Protein AF-A0AAV2SJC3-F1 (afdb_monomer)

pLDDT: mean 85.62, std 16.23, range [44.97, 98.19]

Secondary structure (DSSP, 8-state):
---SSSHHHHHHHHHHHHHHHHHHHHHHHHHHT------S--TTTT-EEEEETTTSHHHHHHHHHHHHTT-EEEEEES-HHHHHHHHHHHHHHH--S-EEEEE--TT-HHHHHHHHHHHH--

Organism: Meganyctiphanes norvegica (NCBI:txid48144)

Mean predicted aligned error: 11.39 Å

Structure (mmCIF, N/CA/C/O backbone):
data_AF-A0AAV2SJC3-F1
#
_entry.id   AF-A0AAV2SJC3-F1
#
loop_
_atom_site.group_PDB
_atom_site.id
_atom_site.type_symbol
_atom_site.label_atom_id
_atom_site.label_alt_id
_atom_site.label_comp_id
_atom_site.label_asym_id
_atom_site.label_entity_id
_atom_site.label_seq_id
_atom_site.pdbx_PDB_ins_code
_atom_site.Cartn_x
_atom_site.Cartn_y
_atom_site.Cartn_z
_atom_site.occupancy
_atom_site.B_iso_or_equiv
_atom_site.auth_seq_id
_atom_site.auth_comp_id
_atom_site.auth_asym_id
_atom_site.auth_atom_id
_atom_site.pdbx_PDB_model_num
ATOM 1 N N . MET A 1 1 ? 44.128 -19.057 -63.998 1.00 44.97 1 MET A N 1
ATOM 2 C CA . MET A 1 1 ? 43.351 -17.872 -63.568 1.00 44.97 1 MET A CA 1
ATOM 3 C C . MET A 1 1 ? 42.002 -18.341 -63.027 1.00 44.97 1 MET A C 1
ATOM 5 O O . MET A 1 1 ? 41.051 -18.431 -63.785 1.00 44.97 1 MET A O 1
ATOM 9 N N . ALA A 1 2 ? 41.927 -18.738 -61.754 1.00 50.47 2 ALA A N 1
ATOM 10 C CA . ALA A 1 2 ? 40.679 -19.180 -61.119 1.00 50.47 2 ALA A CA 1
ATOM 11 C C . ALA A 1 2 ? 40.782 -19.006 -59.594 1.00 50.47 2 ALA A C 1
ATOM 13 O O . ALA A 1 2 ? 41.071 -19.954 -58.874 1.00 50.47 2 ALA A O 1
ATOM 14 N N . SER A 1 3 ? 40.626 -17.778 -59.094 1.00 54.66 3 SER A N 1
ATOM 15 C CA . SER A 1 3 ? 40.633 -17.512 -57.642 1.00 54.66 3 SER A CA 1
ATOM 16 C C . SER A 1 3 ? 39.729 -16.351 -57.195 1.00 54.66 3 SER A C 1
ATOM 18 O O . SER A 1 3 ? 39.769 -15.963 -56.034 1.00 54.66 3 SER A O 1
ATOM 20 N N . GLY A 1 4 ? 38.877 -15.808 -58.076 1.00 54.84 4 GLY A N 1
ATOM 21 C CA . GLY A 1 4 ? 38.051 -14.626 -57.773 1.00 54.84 4 GLY A CA 1
ATOM 22 C C . GLY A 1 4 ? 36.598 -14.891 -57.348 1.00 54.84 4 GLY A C 1
ATOM 23 O O . GLY A 1 4 ? 35.966 -13.996 -56.796 1.00 54.84 4 GLY A O 1
ATOM 24 N N . LEU A 1 5 ? 36.048 -16.091 -57.582 1.00 53.16 5 LEU A N 1
ATOM 25 C CA . LEU A 1 5 ? 34.604 -16.341 -57.405 1.00 53.16 5 LEU A CA 1
ATOM 26 C C . LEU A 1 5 ? 34.190 -16.795 -55.990 1.00 53.16 5 LEU A C 1
ATOM 28 O O . LEU A 1 5 ? 33.029 -16.653 -55.622 1.00 53.16 5 LEU A O 1
ATOM 32 N N . ASN A 1 6 ? 35.123 -17.291 -55.170 1.00 47.94 6 ASN A N 1
ATOM 33 C CA . ASN A 1 6 ? 34.800 -17.856 -53.849 1.00 47.94 6 ASN A CA 1
ATOM 34 C C . ASN A 1 6 ? 34.740 -16.811 -52.719 1.00 47.94 6 ASN A C 1
ATOM 36 O O . ASN A 1 6 ? 34.212 -17.096 -51.647 1.00 47.94 6 ASN A O 1
ATOM 40 N N . VAL A 1 7 ? 35.241 -15.592 -52.949 1.00 54.09 7 VAL A N 1
ATOM 41 C CA . VAL A 1 7 ? 35.277 -14.524 -51.930 1.00 54.09 7 VAL A CA 1
ATOM 42 C C . VAL A 1 7 ? 33.899 -13.874 -51.735 1.00 54.09 7 VAL A C 1
ATOM 44 O O . VAL A 1 7 ? 33.547 -13.499 -50.620 1.00 54.09 7 VAL A O 1
ATOM 47 N N . TRP A 1 8 ? 33.068 -13.818 -52.780 1.00 46.41 8 TRP A N 1
ATOM 48 C CA . TRP A 1 8 ? 31.731 -13.213 -52.706 1.00 46.41 8 TRP A CA 1
ATOM 49 C C . TRP A 1 8 ? 30.672 -14.114 -52.050 1.00 46.41 8 TRP A C 1
ATOM 51 O O . TRP A 1 8 ? 29.720 -13.608 -51.460 1.00 46.41 8 TRP A O 1
ATOM 61 N N . LEU A 1 9 ? 30.853 -15.439 -52.070 1.00 49.19 9 LEU A N 1
ATOM 62 C CA . LEU A 1 9 ? 29.944 -16.391 -51.410 1.00 49.19 9 LEU A CA 1
ATOM 63 C C . LEU A 1 9 ? 30.191 -16.507 -49.894 1.00 49.19 9 LEU A C 1
ATOM 65 O O . LEU A 1 9 ? 29.274 -16.841 -49.147 1.00 49.19 9 LEU A O 1
ATOM 69 N N . ALA A 1 10 ? 31.395 -16.167 -49.4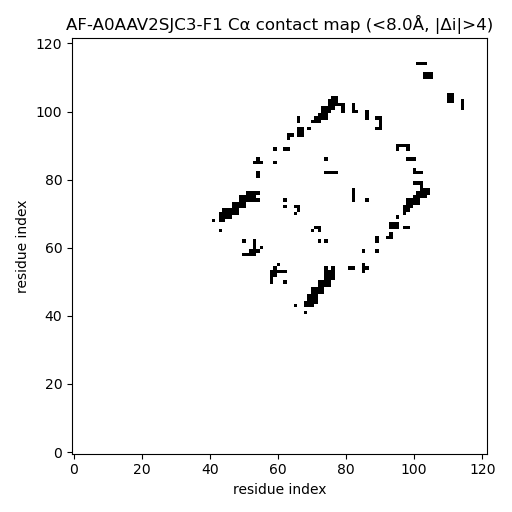19 1.00 50.22 10 ALA A N 1
ATOM 70 C CA . ALA A 1 10 ? 31.751 -16.196 -47.997 1.00 50.22 10 ALA A CA 1
ATOM 71 C C . ALA A 1 10 ? 31.351 -14.922 -47.219 1.00 50.22 10 ALA A C 1
ATOM 73 O O . ALA A 1 10 ? 31.321 -14.942 -45.991 1.00 50.22 10 ALA A O 1
ATOM 74 N N . GLY A 1 11 ? 31.022 -13.817 -47.902 1.00 50.62 11 GLY A N 1
ATOM 75 C CA . GLY A 1 11 ? 30.637 -12.546 -47.266 1.00 50.62 11 GLY A CA 1
ATOM 76 C C . GLY A 1 11 ? 29.165 -12.456 -46.838 1.00 50.62 11 GLY A C 1
ATOM 77 O O . GLY A 1 11 ? 28.820 -11.665 -45.961 1.00 50.62 11 GLY A O 1
ATOM 78 N N . LEU A 1 12 ? 28.291 -13.286 -47.418 1.00 52.78 12 LEU A N 1
ATOM 79 C CA . LEU A 1 12 ? 26.849 -13.274 -47.134 1.00 52.78 12 LEU A CA 1
ATOM 80 C C . LEU A 1 12 ? 26.488 -14.000 -45.828 1.00 52.78 12 LEU A C 1
ATOM 82 O O . LEU A 1 12 ? 25.465 -13.696 -45.214 1.00 52.78 12 LEU A O 1
ATOM 86 N N . SER A 1 13 ? 27.337 -14.918 -45.360 1.00 58.44 13 SER A N 1
ATOM 87 C CA . SER A 1 13 ? 27.115 -15.663 -44.115 1.00 58.44 13 SER A CA 1
ATOM 88 C C . SER A 1 13 ? 27.370 -14.807 -42.867 1.00 58.44 13 SER A C 1
ATOM 90 O O . SER A 1 13 ? 26.608 -14.886 -41.905 1.00 58.44 13 SER A O 1
ATOM 92 N N . GLY A 1 14 ? 28.376 -13.925 -42.890 1.00 64.38 14 GLY A N 1
ATOM 93 C CA . GLY A 1 14 ? 28.723 -13.066 -41.750 1.00 64.38 14 GLY A CA 1
ATOM 94 C C . GLY A 1 14 ? 27.676 -11.987 -41.439 1.00 64.38 14 GLY A C 1
ATOM 95 O O . GLY A 1 14 ? 27.325 -11.774 -40.277 1.00 64.38 14 GLY A O 1
ATOM 96 N N . GLY A 1 15 ? 27.123 -11.341 -42.473 1.00 76.19 15 GLY A N 1
ATOM 97 C CA . GLY A 1 15 ? 26.095 -10.302 -42.316 1.00 76.19 15 GLY A CA 1
ATOM 98 C C . GLY A 1 15 ? 24.761 -10.844 -41.789 1.00 76.19 15 GLY A C 1
ATOM 99 O O . GLY A 1 15 ? 24.106 -10.216 -40.952 1.00 76.19 15 GLY A O 1
ATOM 100 N N . LEU A 1 16 ? 24.379 -12.052 -42.215 1.00 82.75 16 LEU A N 1
ATOM 101 C CA . LEU A 1 16 ? 23.173 -12.720 -41.730 1.00 82.75 16 LEU A CA 1
ATOM 102 C C . LEU A 1 16 ? 23.302 -13.096 -40.245 1.00 82.75 16 LEU A C 1
ATOM 104 O O . LEU A 1 16 ? 22.385 -12.873 -39.460 1.00 82.75 16 LEU A O 1
ATOM 108 N N . VAL A 1 17 ? 24.466 -13.603 -39.830 1.00 84.50 17 VAL A N 1
ATOM 109 C CA . VAL A 1 17 ? 24.718 -13.965 -38.426 1.00 84.50 17 VAL A CA 1
ATOM 110 C C . VAL A 1 17 ? 24.664 -12.732 -37.518 1.00 84.50 17 VAL A C 1
ATOM 112 O O . VAL A 1 17 ? 24.030 -12.778 -36.465 1.00 84.50 17 VAL A O 1
ATOM 115 N N . LEU A 1 18 ? 25.249 -11.606 -37.937 1.00 87.56 18 LEU A N 1
ATOM 116 C CA . LEU A 1 18 ? 25.209 -10.345 -37.184 1.00 87.56 18 LEU A CA 1
ATOM 117 C C . LEU A 1 18 ? 23.791 -9.782 -37.037 1.00 87.56 18 LEU A C 1
ATOM 119 O O . LEU A 1 18 ? 23.414 -9.354 -35.946 1.00 87.56 18 LEU A O 1
ATOM 123 N N . THR A 1 19 ? 22.986 -9.813 -38.101 1.00 87.19 19 THR A N 1
ATOM 124 C CA . THR A 1 19 ? 21.596 -9.330 -38.040 1.00 87.19 19 THR A CA 1
ATOM 125 C C . THR A 1 19 ? 20.711 -10.239 -37.191 1.00 87.19 19 THR A C 1
ATOM 127 O O . THR A 1 19 ? 19.912 -9.734 -36.403 1.00 87.19 19 THR A O 1
ATOM 130 N N . ILE A 1 20 ? 20.898 -11.562 -37.257 1.00 92.06 20 ILE A N 1
ATOM 131 C CA . ILE A 1 20 ? 20.203 -12.521 -36.387 1.00 92.06 20 ILE A CA 1
ATOM 132 C C . ILE A 1 20 ? 20.598 -12.305 -34.922 1.00 92.06 20 ILE A C 1
ATOM 134 O O . ILE A 1 20 ? 19.720 -12.231 -34.064 1.00 92.06 20 ILE A O 1
ATOM 138 N N . LEU A 1 21 ? 21.889 -12.149 -34.614 1.00 93.12 21 LEU A N 1
ATOM 139 C CA . LEU A 1 21 ? 22.351 -11.879 -33.249 1.00 93.12 21 LEU A CA 1
ATOM 140 C C . LEU A 1 21 ? 21.799 -10.552 -32.719 1.00 93.12 21 LEU A C 1
ATOM 142 O O . LEU A 1 21 ? 21.284 -10.516 -31.602 1.00 93.12 21 LEU A O 1
ATOM 146 N N . ALA A 1 22 ? 21.828 -9.485 -33.521 1.00 92.50 22 ALA A N 1
ATOM 147 C CA . ALA A 1 22 ? 21.254 -8.193 -33.154 1.00 92.50 22 ALA A CA 1
ATOM 148 C C . ALA A 1 22 ? 19.737 -8.287 -32.929 1.00 92.50 22 ALA A C 1
ATOM 150 O O . ALA A 1 22 ? 19.233 -7.787 -31.925 1.00 92.50 22 ALA A O 1
ATOM 151 N N . ALA A 1 23 ? 19.010 -8.985 -33.805 1.00 92.31 23 ALA A N 1
ATOM 152 C CA . ALA A 1 23 ? 17.580 -9.225 -33.648 1.00 92.31 23 ALA A CA 1
ATOM 153 C C . ALA A 1 23 ? 17.280 -10.040 -32.384 1.00 92.31 23 ALA A C 1
ATOM 155 O O . ALA A 1 23 ? 16.367 -9.692 -31.643 1.00 92.31 23 ALA A O 1
ATOM 156 N N . VAL A 1 24 ? 18.064 -11.076 -32.076 1.00 91.38 24 VAL A N 1
ATOM 157 C CA . VAL A 1 24 ? 17.924 -11.858 -30.838 1.00 91.38 24 VAL A CA 1
ATOM 158 C C . VAL A 1 24 ? 18.209 -10.994 -29.613 1.00 91.38 24 VAL A C 1
ATOM 160 O O . VAL A 1 24 ? 17.444 -11.051 -28.653 1.00 91.38 24 VAL A O 1
ATOM 163 N N . VAL A 1 25 ? 19.254 -10.164 -29.629 1.00 90.75 25 VAL A N 1
ATOM 164 C CA . VAL A 1 25 ? 19.556 -9.227 -28.536 1.00 90.75 25 VAL A CA 1
ATOM 165 C C . VAL A 1 25 ? 18.412 -8.232 -28.352 1.00 90.75 25 VAL A C 1
ATOM 167 O O . VAL A 1 25 ? 17.927 -8.085 -27.233 1.00 90.75 25 VAL A O 1
ATOM 170 N N . LEU A 1 26 ? 17.908 -7.627 -29.429 1.00 88.50 26 LEU A N 1
ATOM 171 C CA . LEU A 1 26 ? 16.776 -6.697 -29.396 1.00 88.50 26 LEU A CA 1
ATOM 172 C C . LEU A 1 26 ? 15.485 -7.371 -28.927 1.00 88.50 26 LEU A C 1
ATOM 174 O O . LEU A 1 26 ? 14.762 -6.810 -28.108 1.00 88.50 26 LEU A O 1
ATOM 178 N N . LEU A 1 27 ? 15.196 -8.589 -29.387 1.00 85.06 27 LEU A N 1
ATOM 179 C CA . LEU A 1 27 ? 14.038 -9.368 -28.949 1.00 85.06 27 LEU A CA 1
ATOM 180 C C . LEU A 1 27 ? 14.159 -9.760 -27.479 1.00 85.06 27 LEU A C 1
ATOM 182 O O . LEU A 1 27 ? 13.168 -9.692 -26.757 1.00 85.06 27 LEU A O 1
ATOM 186 N N . ARG A 1 28 ? 15.355 -10.133 -27.011 1.00 83.56 28 ARG A N 1
ATOM 187 C CA . ARG A 1 28 ? 15.605 -10.429 -25.596 1.00 83.56 28 ARG A CA 1
ATOM 188 C C . ARG A 1 28 ? 15.544 -9.177 -24.739 1.00 83.56 28 ARG A C 1
ATOM 190 O O . ARG A 1 28 ? 15.045 -9.281 -23.630 1.00 83.56 28 ARG A O 1
ATOM 197 N N . TRP A 1 29 ? 15.988 -8.023 -25.232 1.00 79.00 29 TRP A N 1
ATOM 198 C CA . TRP A 1 29 ? 15.862 -6.746 -24.531 1.00 79.00 29 TRP A CA 1
ATOM 199 C C . TRP A 1 29 ? 14.393 -6.323 -24.447 1.00 79.00 29 TRP A C 1
ATOM 201 O O . TRP A 1 29 ? 13.885 -6.097 -23.356 1.00 79.00 29 TRP A O 1
ATOM 211 N N . ARG A 1 30 ? 13.656 -6.406 -25.561 1.00 80.44 30 ARG A N 1
ATOM 212 C CA . ARG A 1 30 ? 12.209 -6.155 -25.618 1.00 80.44 30 ARG A CA 1
ATOM 213 C C . ARG A 1 30 ? 11.388 -7.125 -24.762 1.00 80.44 30 ARG A C 1
ATOM 215 O O . ARG A 1 30 ? 10.345 -6.746 -24.241 1.00 80.44 30 ARG A O 1
ATOM 222 N N . ASN A 1 31 ? 11.832 -8.376 -24.617 1.00 69.81 31 ASN A N 1
ATOM 223 C CA . ASN A 1 31 ? 11.169 -9.373 -23.773 1.00 69.81 31 ASN A CA 1
ATOM 224 C C . ASN A 1 31 ? 11.697 -9.426 -22.332 1.00 69.81 31 ASN A C 1
ATOM 226 O O . ASN A 1 31 ? 11.100 -10.136 -21.527 1.00 69.81 31 ASN A O 1
ATOM 230 N N . ARG A 1 32 ? 12.776 -8.711 -21.981 1.00 67.81 32 ARG A N 1
ATOM 231 C CA . ARG A 1 32 ? 13.342 -8.711 -20.619 1.00 67.81 32 ARG A CA 1
ATOM 232 C C . ARG A 1 32 ? 12.379 -8.098 -19.605 1.00 67.81 32 ARG A C 1
ATOM 234 O O . ARG A 1 32 ? 12.330 -8.565 -18.473 1.00 67.81 32 ARG A O 1
ATOM 241 N N . ASP A 1 33 ? 11.544 -7.168 -20.058 1.00 55.44 33 ASP A N 1
ATOM 242 C CA . ASP A 1 33 ? 10.521 -6.517 -19.237 1.00 55.44 33 ASP A CA 1
ATOM 243 C C . ASP A 1 33 ? 9.156 -7.218 -19.299 1.00 55.44 33 ASP A C 1
ATOM 245 O O . ASP A 1 33 ? 8.171 -6.732 -18.737 1.00 55.44 33 ASP A O 1
ATOM 249 N N . ARG A 1 34 ? 9.061 -8.388 -19.951 1.00 57.25 34 ARG A N 1
ATOM 250 C CA . ARG A 1 34 ? 7.853 -9.211 -19.851 1.00 57.25 34 ARG A CA 1
ATOM 251 C C . ARG A 1 34 ? 7.824 -9.866 -18.480 1.00 57.25 34 ARG A C 1
ATOM 253 O O . ARG A 1 34 ? 8.349 -10.960 -18.282 1.00 57.25 34 ARG A O 1
ATOM 260 N N . ALA A 1 35 ? 7.174 -9.183 -17.542 1.00 61.47 35 ALA A N 1
ATOM 261 C CA . ALA A 1 35 ? 6.737 -9.770 -16.289 1.00 61.47 35 ALA A CA 1
ATOM 262 C C . ALA A 1 35 ? 6.052 -11.112 -16.584 1.00 61.47 35 ALA A C 1
ATOM 264 O O . ALA A 1 35 ? 5.167 -11.188 -17.440 1.00 61.47 35 ALA A O 1
ATOM 265 N N . VAL A 1 36 ? 6.488 -12.173 -15.900 1.00 67.00 36 VAL A N 1
ATOM 266 C CA . VAL A 1 36 ? 5.841 -13.486 -15.965 1.00 67.00 36 VAL A CA 1
ATOM 267 C C . VAL A 1 36 ? 4.358 -13.261 -15.657 1.00 67.00 36 VAL A C 1
ATOM 269 O O . VAL A 1 36 ? 4.057 -12.805 -14.550 1.00 67.00 36 VAL A O 1
ATOM 272 N N . PRO A 1 37 ? 3.427 -13.510 -16.601 1.00 62.47 37 PRO A N 1
ATOM 273 C CA . PRO A 1 37 ? 2.019 -13.284 -16.333 1.00 62.47 37 PRO A CA 1
ATOM 274 C C . PRO A 1 37 ? 1.630 -14.206 -15.183 1.00 62.47 37 PRO A C 1
ATOM 276 O O . PRO A 1 37 ? 1.772 -15.429 -15.282 1.00 62.47 37 PRO A O 1
ATOM 279 N N . CYS A 1 38 ? 1.202 -13.622 -14.064 1.00 62.38 38 CYS A N 1
ATOM 280 C CA . CYS A 1 38 ? 0.741 -14.381 -12.914 1.00 62.38 38 CYS A CA 1
ATOM 281 C C . CYS A 1 38 ? -0.418 -15.279 -13.376 1.00 62.38 38 CYS A C 1
ATOM 283 O O . CYS A 1 38 ? -1.498 -14.793 -13.691 1.00 62.38 38 CYS A O 1
ATOM 285 N N . ARG A 1 39 ? -0.187 -16.597 -13.461 1.00 58.62 39 ARG A N 1
ATOM 286 C CA . ARG A 1 39 ? -1.170 -17.584 -13.956 1.00 58.62 39 ARG A CA 1
ATOM 287 C C . ARG A 1 39 ? -2.285 -17.908 -12.960 1.00 58.62 39 ARG A C 1
ATOM 289 O O . ARG A 1 39 ? -3.150 -18.729 -13.254 1.00 58.62 39 ARG A O 1
ATOM 296 N N . CYS A 1 40 ? -2.295 -17.291 -11.785 1.00 56.28 40 CYS A N 1
ATOM 297 C CA . CYS A 1 40 ? -3.387 -17.435 -10.838 1.00 56.28 40 CYS A CA 1
ATOM 298 C C . CYS A 1 40 ? -4.534 -16.483 -11.217 1.00 56.28 40 CYS A C 1
ATOM 300 O O . CYS A 1 40 ? -4.345 -15.271 -11.260 1.00 56.28 40 CYS A O 1
ATOM 302 N N . LYS A 1 41 ? -5.742 -17.026 -11.458 1.00 60.94 41 LYS A N 1
ATOM 303 C CA . LYS A 1 41 ? -6.998 -16.247 -11.467 1.00 60.94 41 LYS A CA 1
ATOM 304 C C . LYS A 1 41 ? -6.993 -15.360 -10.219 1.00 60.94 41 LYS A C 1
ATOM 306 O O . LYS A 1 41 ? -7.025 -15.892 -9.107 1.00 60.94 41 LYS A O 1
ATOM 311 N N . SER A 1 42 ? -6.881 -14.045 -10.380 1.00 64.69 42 SER A N 1
ATOM 312 C CA . SER A 1 42 ? -6.669 -13.137 -9.256 1.00 64.69 42 SER A CA 1
ATOM 313 C C . SER A 1 42 ? -7.939 -13.059 -8.400 1.00 64.69 42 SER A C 1
ATOM 315 O O . SER A 1 42 ? -8.860 -12.290 -8.648 1.00 64.69 42 SER A O 1
ATOM 317 N N . ARG A 1 43 ? -7.993 -13.879 -7.340 1.00 78.81 43 ARG A N 1
ATOM 318 C CA . ARG A 1 43 ? -9.096 -13.952 -6.354 1.00 78.81 43 ARG A CA 1
ATOM 319 C C . ARG A 1 43 ? -9.271 -12.674 -5.513 1.00 78.81 43 ARG A C 1
ATOM 321 O O . ARG A 1 43 ? -10.006 -12.681 -4.529 1.00 78.81 43 ARG A O 1
ATOM 328 N N . VAL A 1 44 ? -8.560 -11.604 -5.856 1.00 90.12 44 VAL A N 1
ATOM 329 C CA . VAL A 1 44 ? -8.453 -10.375 -5.063 1.00 90.12 44 VAL A CA 1
ATOM 330 C C . VAL A 1 44 ? -9.314 -9.239 -5.601 1.00 90.12 44 VAL A C 1
ATOM 332 O O . VAL A 1 44 ? -9.407 -8.205 -4.946 1.00 90.12 44 VAL A O 1
ATOM 335 N N . GLN A 1 45 ? -9.973 -9.416 -6.749 1.00 91.88 45 GLN A N 1
ATOM 336 C CA . GLN A 1 45 ? -10.891 -8.407 -7.266 1.00 91.88 45 GLN A CA 1
ATOM 337 C C . GLN A 1 45 ? -11.982 -8.099 -6.230 1.00 91.88 45 GLN A C 1
ATOM 339 O O . GLN A 1 45 ? -12.642 -9.001 -5.712 1.00 91.88 45 GLN A O 1
ATOM 344 N N . GLY A 1 46 ? -12.132 -6.818 -5.888 1.00 91.88 46 GLY A N 1
ATOM 345 C CA . GLY A 1 46 ? -13.078 -6.351 -4.873 1.00 91.88 46 GLY A CA 1
ATOM 346 C C . GLY A 1 46 ? -12.712 -6.705 -3.426 1.00 91.88 46 GLY A C 1
ATOM 347 O O . GLY A 1 46 ? -13.459 -6.350 -2.519 1.00 91.88 46 GLY A O 1
ATOM 348 N N . LYS A 1 47 ? -11.582 -7.377 -3.172 1.00 94.25 47 LYS A N 1
ATOM 349 C CA . LYS A 1 47 ? -11.109 -7.657 -1.810 1.00 94.25 47 LYS A CA 1
ATOM 350 C C . LYS A 1 47 ? -10.376 -6.452 -1.237 1.00 94.25 47 LYS A C 1
ATOM 352 O O . LYS A 1 47 ? -9.614 -5.792 -1.942 1.00 94.25 47 LYS A O 1
ATOM 357 N N . VAL A 1 48 ? -10.579 -6.206 0.054 1.00 95.19 48 VAL A N 1
ATOM 358 C CA . VAL A 1 48 ? -9.830 -5.208 0.820 1.00 95.19 48 VAL A CA 1
ATOM 359 C C . VAL A 1 48 ? -8.507 -5.818 1.271 1.00 95.19 48 VAL A C 1
ATOM 361 O O . VAL A 1 48 ? -8.488 -6.890 1.874 1.00 95.19 48 VAL A O 1
ATOM 364 N N . VAL A 1 49 ? -7.399 -5.143 0.971 1.00 96.44 49 VAL A N 1
ATOM 365 C CA . VAL A 1 49 ? -6.050 -5.552 1.370 1.00 96.44 49 VAL A CA 1
ATOM 366 C C . VAL A 1 49 ? -5.375 -4.398 2.094 1.00 96.44 49 VAL A C 1
ATOM 368 O O . VAL A 1 49 ? -5.220 -3.308 1.545 1.00 96.44 49 VAL A O 1
ATOM 371 N N . VAL A 1 50 ? -4.934 -4.659 3.322 1.00 96.81 50 VAL A N 1
ATOM 372 C CA . VAL A 1 50 ? -4.133 -3.723 4.112 1.00 96.81 50 VAL A CA 1
ATOM 373 C C . VAL A 1 50 ? -2.666 -4.109 3.985 1.00 96.81 50 VAL A C 1
ATOM 375 O O . VAL A 1 50 ? -2.305 -5.257 4.233 1.00 96.81 50 VAL A O 1
ATOM 378 N N . ILE A 1 51 ? -1.815 -3.157 3.610 1.00 97.06 51 ILE A N 1
ATOM 379 C CA . ILE A 1 51 ? -0.377 -3.380 3.447 1.00 97.06 51 ILE A CA 1
ATOM 380 C C . ILE A 1 51 ? 0.377 -2.353 4.287 1.00 97.06 51 ILE A C 1
ATOM 382 O O . ILE A 1 51 ? 0.321 -1.147 4.036 1.00 97.0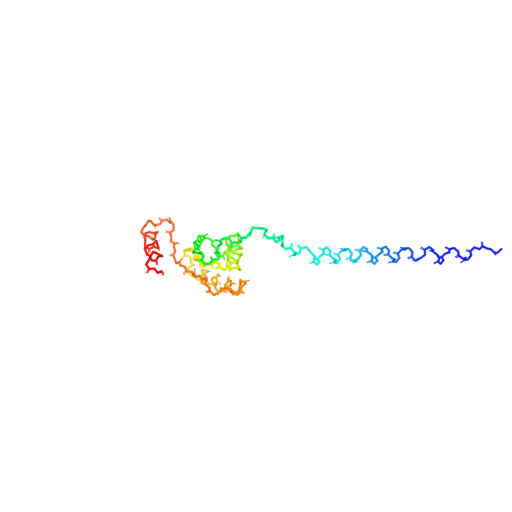6 51 ILE A O 1
ATOM 386 N N . THR A 1 52 ? 1.109 -2.834 5.286 1.00 95.12 52 THR A N 1
ATOM 387 C CA . THR A 1 52 ? 2.036 -2.013 6.066 1.00 95.12 52 THR A CA 1
ATOM 388 C C . THR A 1 52 ? 3.355 -1.854 5.306 1.00 95.12 52 THR A C 1
ATOM 390 O O . THR A 1 52 ? 3.785 -2.750 4.583 1.00 95.12 52 THR A O 1
ATOM 393 N N . GLY A 1 53 ? 3.996 -0.686 5.409 1.00 92.44 53 GLY A N 1
ATOM 394 C CA . GLY A 1 53 ? 5.301 -0.464 4.764 1.00 92.44 53 GLY A CA 1
ATOM 395 C C . GLY A 1 53 ? 5.262 -0.408 3.228 1.00 92.44 53 GLY A C 1
ATOM 396 O O . GLY A 1 53 ? 6.256 -0.701 2.571 1.00 92.44 53 GLY A O 1
ATOM 397 N N . ALA A 1 54 ? 4.134 -0.011 2.636 1.00 94.81 54 ALA A N 1
ATOM 398 C CA . ALA A 1 54 ? 3.948 0.052 1.182 1.00 94.81 54 ALA A CA 1
ATOM 399 C C . ALA A 1 54 ? 4.323 1.400 0.535 1.00 94.81 54 ALA A C 1
ATOM 401 O O . ALA A 1 54 ? 3.926 1.680 -0.593 1.00 94.81 54 ALA A O 1
ATOM 402 N N . THR A 1 55 ? 5.095 2.246 1.223 1.00 94.69 55 THR A N 1
ATOM 403 C CA . THR A 1 55 ? 5.541 3.533 0.661 1.00 94.69 55 THR A CA 1
ATOM 404 C C . THR A 1 55 ? 6.637 3.378 -0.393 1.00 94.69 55 THR A C 1
ATOM 406 O O . THR A 1 55 ? 6.809 4.264 -1.222 1.00 94.69 55 THR A O 1
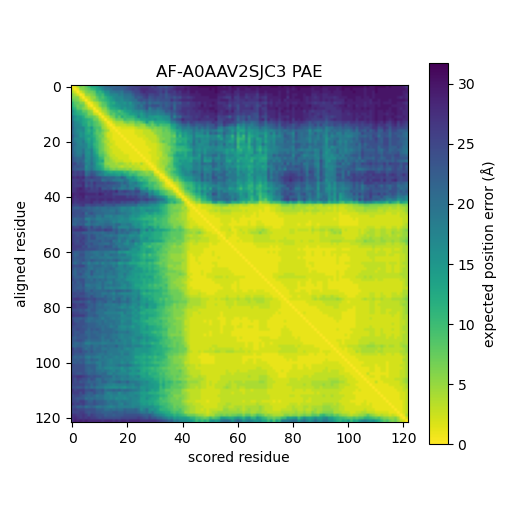ATOM 409 N N . ARG A 1 56 ? 7.391 2.270 -0.364 1.00 93.38 56 ARG A N 1
ATOM 410 C CA . ARG A 1 56 ? 8.483 1.961 -1.301 1.00 93.38 56 ARG A CA 1
ATOM 411 C C . ARG A 1 56 ? 8.757 0.453 -1.373 1.00 93.38 56 ARG A C 1
ATOM 413 O O . ARG A 1 56 ? 8.181 -0.331 -0.620 1.00 93.38 56 ARG A O 1
ATOM 420 N N . GLY A 1 57 ? 9.663 0.054 -2.264 1.00 94.50 57 GLY A N 1
ATOM 421 C CA . GLY A 1 57 ? 10.225 -1.299 -2.311 1.00 94.50 57 GLY A CA 1
ATOM 422 C C . GLY A 1 57 ? 9.197 -2.401 -2.587 1.00 94.50 57 GLY A C 1
ATOM 423 O O . GLY A 1 57 ? 8.325 -2.265 -3.451 1.00 94.50 57 GLY A O 1
ATOM 424 N N . ILE A 1 58 ? 9.317 -3.509 -1.849 1.00 95.62 58 ILE A N 1
ATOM 425 C CA . ILE A 1 58 ? 8.500 -4.717 -2.045 1.00 95.62 58 ILE A CA 1
ATOM 426 C C . ILE A 1 58 ? 7.022 -4.421 -1.783 1.00 95.62 58 ILE A C 1
ATOM 428 O O . ILE A 1 58 ? 6.178 -4.763 -2.609 1.00 95.62 58 ILE A O 1
ATOM 432 N N . GLY A 1 59 ? 6.710 -3.734 -0.679 1.00 95.81 59 GLY A N 1
ATOM 433 C CA . GLY A 1 59 ? 5.334 -3.393 -0.316 1.00 95.81 59 GLY A CA 1
ATOM 434 C C . GLY A 1 59 ? 4.651 -2.524 -1.374 1.00 95.81 59 GLY A C 1
ATOM 435 O O . GLY A 1 59 ? 3.502 -2.780 -1.723 1.00 95.81 59 GLY A O 1
ATOM 436 N N . TYR A 1 60 ? 5.376 -1.558 -1.948 1.00 97.12 60 TYR A N 1
ATOM 437 C CA . TYR A 1 60 ? 4.874 -0.731 -3.050 1.00 97.12 60 TYR A CA 1
ATOM 438 C C . TYR A 1 60 ? 4.584 -1.562 -4.307 1.00 97.12 60 TYR A C 1
ATOM 440 O O . TYR A 1 60 ? 3.515 -1.457 -4.907 1.00 97.12 60 TYR A O 1
ATOM 448 N N . THR A 1 61 ? 5.518 -2.433 -4.696 1.00 95.88 61 THR A N 1
ATOM 449 C CA . THR A 1 61 ? 5.365 -3.275 -5.893 1.00 95.88 61 THR A CA 1
ATOM 450 C C . THR A 1 61 ? 4.200 -4.254 -5.736 1.00 95.88 61 THR A C 1
ATOM 452 O O . THR A 1 61 ? 3.399 -4.429 -6.655 1.00 95.88 61 THR A O 1
ATOM 455 N N . LEU A 1 62 ? 4.061 -4.848 -4.547 1.00 95.25 62 LEU A N 1
ATOM 456 C CA . LEU A 1 62 ? 2.937 -5.708 -4.190 1.00 95.25 62 LEU A CA 1
ATOM 457 C C . LEU A 1 62 ? 1.609 -4.945 -4.246 1.00 95.25 62 LEU A C 1
ATOM 459 O O . LEU A 1 62 ? 0.674 -5.409 -4.898 1.00 95.25 62 LEU A O 1
ATOM 463 N N . ALA A 1 63 ? 1.539 -3.765 -3.621 1.00 97.00 63 ALA A N 1
ATOM 464 C CA . ALA A 1 63 ? 0.357 -2.908 -3.638 1.00 97.00 63 ALA A CA 1
ATOM 465 C C . ALA A 1 6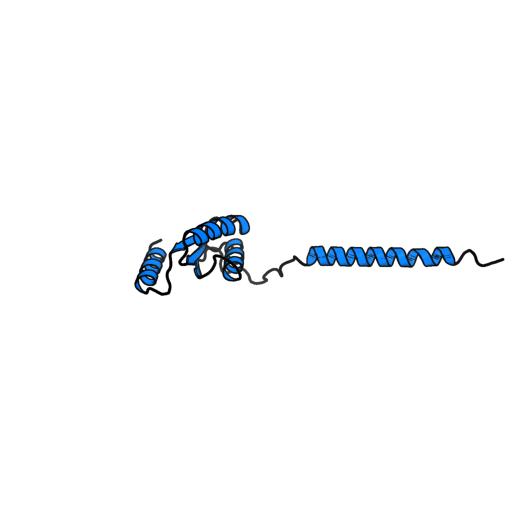3 ? -0.068 -2.560 -5.069 1.00 97.00 63 ALA A C 1
ATOM 467 O O . ALA A 1 63 ? -1.240 -2.693 -5.412 1.00 97.00 63 ALA A O 1
ATOM 468 N N . CYS A 1 64 ? 0.889 -2.190 -5.924 1.00 95.88 64 CYS A N 1
ATOM 469 C CA . CYS A 1 64 ? 0.639 -1.866 -7.324 1.00 95.88 64 CYS A CA 1
ATOM 470 C C . CYS A 1 64 ? 0.077 -3.070 -8.095 1.00 95.88 64 CYS A C 1
ATOM 472 O O . CYS A 1 64 ? -0.931 -2.948 -8.792 1.00 95.88 64 CYS A O 1
ATOM 474 N N . ASN A 1 65 ? 0.673 -4.254 -7.929 1.00 93.69 65 ASN A N 1
ATOM 475 C CA . ASN A 1 65 ? 0.203 -5.467 -8.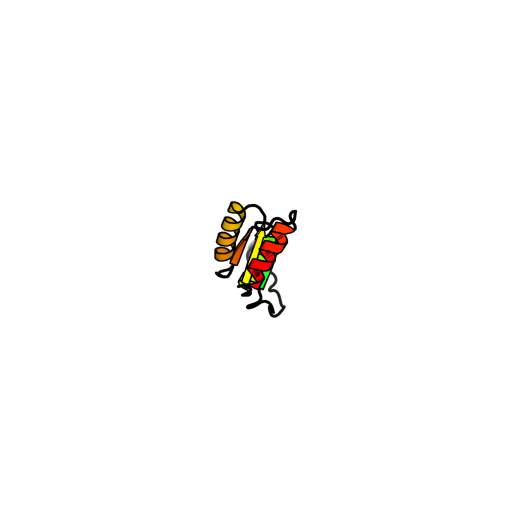597 1.00 93.69 65 ASN A CA 1
ATOM 476 C C . ASN A 1 65 ? -1.186 -5.902 -8.114 1.00 93.69 65 ASN A C 1
ATOM 478 O O . ASN A 1 65 ? -2.029 -6.258 -8.934 1.00 93.69 65 ASN A O 1
ATOM 482 N N . LEU A 1 66 ? -1.465 -5.846 -6.811 1.00 94.44 66 LEU A N 1
ATOM 483 C CA . LEU A 1 66 ? -2.793 -6.168 -6.282 1.00 94.44 66 LEU A CA 1
ATOM 484 C C . LEU A 1 66 ? -3.844 -5.144 -6.735 1.00 94.44 66 LEU A C 1
ATOM 486 O O . LEU A 1 66 ? -4.942 -5.533 -7.134 1.00 94.44 66 LEU A O 1
ATOM 490 N N . ALA A 1 67 ? -3.493 -3.856 -6.762 1.00 95.69 67 ALA A N 1
ATOM 491 C CA . ALA A 1 67 ? -4.357 -2.794 -7.269 1.00 95.69 67 ALA A CA 1
ATOM 492 C C . ALA A 1 67 ? -4.697 -2.988 -8.757 1.00 95.69 67 ALA A C 1
ATOM 494 O O . ALA A 1 67 ? -5.867 -2.885 -9.121 1.00 95.69 67 ALA A O 1
ATOM 495 N N . ARG A 1 68 ? -3.721 -3.357 -9.604 1.00 93.81 68 ARG A N 1
ATOM 496 C CA . ARG A 1 68 ? -3.952 -3.709 -11.025 1.00 93.81 68 ARG A CA 1
ATOM 497 C C . ARG A 1 68 ? -4.917 -4.881 -11.198 1.00 93.81 68 ARG A C 1
ATOM 499 O O . ARG A 1 68 ? -5.618 -4.960 -12.197 1.00 93.81 68 ARG A O 1
ATOM 506 N N . ASN A 1 69 ? -4.976 -5.770 -10.210 1.00 91.94 69 ASN A N 1
ATOM 507 C CA . ASN A 1 69 ? -5.904 -6.897 -10.166 1.00 91.94 69 ASN A CA 1
ATOM 508 C C . ASN A 1 69 ? -7.256 -6.552 -9.502 1.00 91.94 69 ASN A C 1
ATOM 510 O O . ASN A 1 69 ? -8.012 -7.447 -9.129 1.00 91.94 69 ASN A O 1
ATOM 514 N N . GLY A 1 70 ? -7.575 -5.264 -9.341 1.00 92.69 70 GLY A N 1
ATOM 515 C CA . GLY A 1 70 ? -8.883 -4.797 -8.878 1.00 92.69 70 GLY A CA 1
ATOM 516 C C . GLY A 1 70 ? -9.128 -4.927 -7.373 1.00 92.69 70 GLY A C 1
ATOM 517 O O . GLY A 1 70 ? -10.281 -4.848 -6.944 1.00 92.69 70 GLY A O 1
ATOM 518 N N . ALA A 1 71 ? -8.083 -5.133 -6.569 1.00 95.88 71 ALA A N 1
ATOM 519 C CA . ALA A 1 71 ? -8.190 -5.067 -5.115 1.00 95.88 71 ALA A CA 1
ATOM 520 C C . ALA A 1 71 ? -8.404 -3.621 -4.629 1.00 95.88 71 ALA A C 1
ATOM 522 O O . ALA A 1 71 ? -8.029 -2.657 -5.300 1.00 95.88 71 ALA A O 1
ATOM 523 N N . ILE A 1 72 ? -8.989 -3.477 -3.442 1.00 96.62 72 ILE A N 1
ATOM 524 C CA . ILE A 1 72 ? -9.087 -2.216 -2.702 1.00 96.62 72 ILE A CA 1
ATOM 525 C C . ILE A 1 72 ? -7.899 -2.177 -1.745 1.00 96.62 72 ILE A C 1
ATOM 527 O O . ILE A 1 72 ? -7.801 -3.010 -0.846 1.00 96.62 72 ILE A O 1
ATOM 531 N N . ILE A 1 73 ? -6.976 -1.243 -1.949 1.00 97.62 73 ILE A N 1
ATOM 532 C CA . ILE A 1 73 ? -5.712 -1.209 -1.212 1.00 97.62 73 ILE A CA 1
ATOM 533 C C . ILE A 1 73 ? -5.747 -0.126 -0.140 1.00 97.62 73 ILE A C 1
ATOM 535 O O . ILE A 1 73 ? -5.974 1.044 -0.437 1.00 97.62 73 ILE A O 1
ATOM 539 N N . TYR A 1 74 ? -5.412 -0.501 1.089 1.00 97.44 74 TYR A N 1
ATOM 540 C CA . TYR A 1 74 ? -5.068 0.431 2.155 1.00 97.44 74 TYR A CA 1
ATOM 541 C C . TYR A 1 74 ? -3.582 0.304 2.462 1.00 97.44 74 TYR A C 1
ATOM 543 O O . TYR A 1 74 ? -3.134 -0.709 2.997 1.00 97.44 74 TYR A O 1
ATOM 551 N N . ILE A 1 75 ? -2.808 1.332 2.133 1.00 97.62 75 ILE A N 1
ATOM 552 C CA . ILE A 1 75 ? -1.413 1.416 2.558 1.00 97.62 75 ILE A CA 1
ATOM 553 C C . ILE A 1 75 ? -1.345 2.092 3.927 1.00 97.62 75 ILE A C 1
ATOM 555 O O . ILE A 1 75 ? -1.977 3.124 4.159 1.00 97.62 75 ILE A O 1
ATOM 559 N N . ALA A 1 76 ? -0.590 1.499 4.847 1.00 96.88 76 ALA A N 1
ATOM 560 C CA . ALA A 1 76 ? -0.532 1.945 6.232 1.00 96.88 76 ALA A CA 1
ATOM 561 C C . ALA A 1 76 ? 0.908 2.211 6.689 1.00 96.88 76 ALA A C 1
ATOM 563 O O . ALA A 1 76 ? 1.830 1.439 6.402 1.00 96.88 76 ALA A O 1
ATOM 564 N N . GLY A 1 77 ? 1.109 3.318 7.405 1.00 95.75 77 GLY A N 1
ATOM 565 C CA . GLY A 1 77 ? 2.418 3.694 7.933 1.00 95.75 77 GLY A CA 1
ATOM 566 C C . GLY A 1 77 ? 2.405 4.983 8.750 1.00 95.75 77 GLY A C 1
ATOM 567 O O . GLY A 1 77 ? 1.376 5.637 8.892 1.00 95.75 77 GLY A O 1
ATOM 568 N N . ARG A 1 78 ? 3.576 5.345 9.282 1.00 94.81 78 ARG A N 1
ATOM 569 C CA . ARG A 1 78 ? 3.739 6.449 10.246 1.00 94.81 78 ARG A CA 1
ATOM 570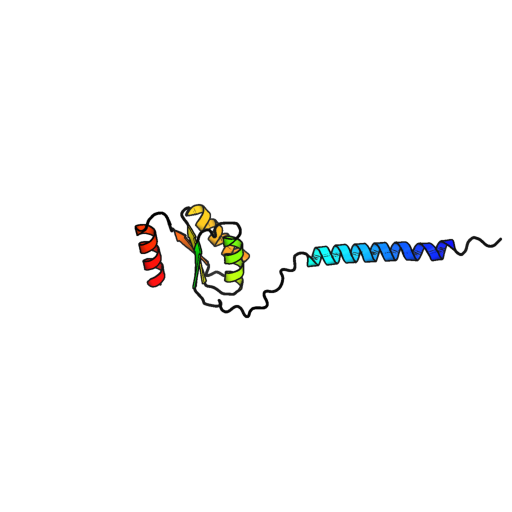 C C . ARG A 1 78 ? 3.989 7.813 9.608 1.00 94.81 78 ARG A C 1
ATOM 572 O O . ARG A 1 78 ? 3.649 8.833 10.184 1.00 94.81 78 ARG A O 1
ATOM 579 N N . ASN A 1 79 ? 4.606 7.855 8.429 1.00 96.19 79 ASN A N 1
ATOM 580 C CA . ASN A 1 79 ? 4.882 9.119 7.750 1.00 96.19 79 ASN A CA 1
ATOM 581 C C . ASN A 1 79 ? 3.737 9.440 6.781 1.00 96.19 79 ASN A C 1
ATOM 583 O O . ASN A 1 79 ? 3.610 8.798 5.737 1.00 96.19 79 ASN A O 1
ATOM 587 N N . SER A 1 80 ? 2.916 10.426 7.145 1.00 95.56 80 SER A N 1
ATOM 588 C CA . SER A 1 80 ? 1.740 10.820 6.368 1.00 95.56 80 SER A CA 1
ATOM 589 C C . SER A 1 80 ? 2.079 11.409 5.003 1.00 95.56 80 SER A C 1
ATOM 591 O O . SER A 1 80 ? 1.392 11.111 4.031 1.00 95.56 80 SER A O 1
ATOM 593 N N . GLU A 1 81 ? 3.147 12.196 4.903 1.00 96.81 81 GLU A N 1
ATOM 594 C CA . GLU A 1 81 ? 3.555 12.835 3.652 1.00 96.81 81 GLU A CA 1
ATOM 595 C C . GLU A 1 81 ? 4.024 11.795 2.626 1.00 96.81 81 GLU A C 1
ATOM 597 O O . GLU A 1 81 ? 3.504 11.726 1.509 1.00 96.81 81 GLU A O 1
ATOM 602 N N . LEU A 1 82 ? 4.933 10.903 3.040 1.00 96.69 82 LEU A N 1
ATOM 603 C CA . LEU A 1 82 ? 5.390 9.786 2.208 1.00 96.69 82 LEU A CA 1
ATOM 604 C C . LEU A 1 82 ? 4.243 8.830 1.865 1.00 96.69 82 LEU A C 1
ATOM 606 O O . LEU A 1 82 ? 4.192 8.295 0.759 1.00 96.69 82 LEU A O 1
ATOM 610 N N . GLY A 1 83 ? 3.325 8.615 2.807 1.00 96.88 83 GLY A N 1
ATOM 611 C CA . GLY A 1 83 ? 2.123 7.814 2.612 1.00 96.88 83 GLY A CA 1
ATOM 612 C C . GLY A 1 83 ? 1.214 8.362 1.514 1.00 96.88 83 GLY A C 1
ATOM 613 O O . GLY A 1 83 ? 0.863 7.638 0.586 1.00 96.88 83 GLY A O 1
ATOM 614 N N . GLN A 1 84 ? 0.882 9.651 1.578 1.00 97.56 84 GLN A N 1
ATOM 615 C CA . GLN A 1 84 ? 0.050 10.325 0.577 1.00 97.56 84 GLN A CA 1
ATOM 616 C C . GLN A 1 84 ? 0.736 10.402 -0.793 1.00 97.56 84 GLN A C 1
ATOM 618 O O . GLN A 1 84 ? 0.088 10.226 -1.827 1.00 97.56 84 GLN A O 1
ATOM 623 N N . ALA A 1 85 ? 2.052 10.633 -0.826 1.00 98.00 85 ALA A N 1
ATOM 624 C CA . ALA A 1 85 ? 2.824 10.576 -2.064 1.00 98.00 85 ALA A CA 1
ATOM 625 C C . ALA A 1 85 ? 2.768 9.175 -2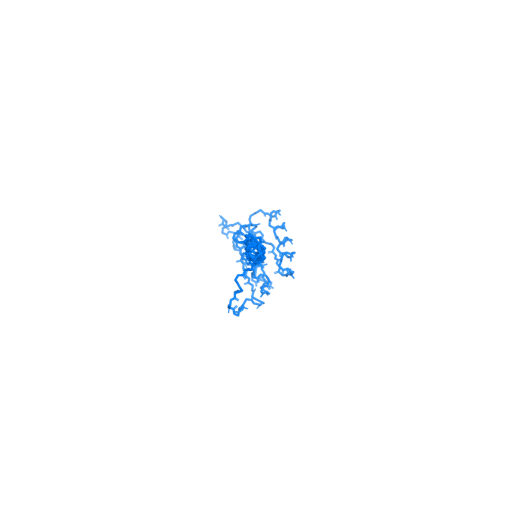.700 1.00 98.00 85 ALA A C 1
ATOM 627 O O . ALA A 1 85 ? 2.496 9.054 -3.898 1.00 98.00 85 ALA A O 1
ATOM 628 N N . ALA A 1 86 ? 2.944 8.120 -1.899 1.00 97.81 86 ALA A N 1
ATOM 629 C CA . ALA A 1 86 ? 2.836 6.741 -2.364 1.00 97.81 86 ALA A CA 1
ATOM 630 C C . ALA A 1 86 ? 1.416 6.387 -2.833 1.00 97.81 86 ALA A C 1
ATOM 632 O O . ALA A 1 86 ? 1.276 5.727 -3.856 1.00 97.81 86 ALA A O 1
ATOM 633 N N . GLU A 1 87 ? 0.366 6.860 -2.155 1.00 98.19 87 GLU A N 1
ATOM 634 C CA . GLU A 1 87 ? -1.028 6.680 -2.584 1.00 98.19 87 GLU A CA 1
ATOM 635 C C . GLU A 1 87 ? -1.256 7.243 -3.992 1.00 98.19 87 GLU A C 1
ATOM 637 O O . GLU A 1 87 ? -1.748 6.532 -4.870 1.00 98.19 87 GLU A O 1
ATOM 642 N N . ARG A 1 88 ? -0.851 8.499 -4.232 1.00 98.19 88 ARG A N 1
ATOM 643 C CA . ARG A 1 88 ? -0.966 9.140 -5.554 1.00 98.19 88 ARG A CA 1
ATOM 644 C C . ARG A 1 88 ? -0.197 8.363 -6.621 1.00 98.19 88 ARG A C 1
ATOM 646 O O . ARG A 1 88 ? -0.735 8.096 -7.695 1.00 98.19 88 ARG A O 1
ATOM 653 N N . SER A 1 89 ? 1.035 7.967 -6.308 1.00 97.81 89 SER A N 1
ATOM 654 C CA . SER A 1 89 ? 1.892 7.213 -7.224 1.00 97.81 89 SER A CA 1
ATOM 655 C C . SER A 1 89 ? 1.313 5.831 -7.555 1.00 97.81 89 SER A C 1
ATOM 657 O O . SER A 1 89 ? 1.249 5.457 -8.725 1.00 97.81 89 SER A O 1
ATOM 659 N N . LEU A 1 90 ? 0.787 5.107 -6.561 1.00 97.69 90 LEU A N 1
ATOM 660 C CA . LEU A 1 90 ? 0.143 3.805 -6.750 1.00 97.69 90 LEU A CA 1
ATOM 661 C C . LEU A 1 90 ? -1.122 3.900 -7.597 1.00 97.69 90 LEU A C 1
ATOM 663 O O . LEU A 1 90 ? -1.319 3.054 -8.471 1.00 97.69 90 LEU A O 1
ATOM 667 N N . ARG A 1 91 ? -1.970 4.913 -7.376 1.00 98.00 91 ARG A N 1
ATOM 668 C CA . ARG A 1 91 ? -3.161 5.141 -8.211 1.00 98.00 91 ARG A CA 1
ATOM 669 C C . ARG A 1 91 ? -2.770 5.342 -9.672 1.00 98.00 91 ARG A C 1
ATOM 671 O O . ARG A 1 91 ? -3.319 4.671 -10.541 1.00 98.00 91 ARG A O 1
ATOM 678 N N . ALA A 1 92 ? -1.776 6.192 -9.929 1.00 97.62 92 ALA A N 1
ATOM 679 C CA . ALA A 1 92 ? -1.271 6.437 -11.278 1.00 97.62 92 ALA A CA 1
ATOM 680 C C . ALA A 1 92 ? -0.646 5.178 -11.908 1.00 97.62 92 ALA A C 1
ATOM 682 O O . ALA A 1 92 ? -0.958 4.832 -13.043 1.00 97.62 92 ALA A O 1
ATOM 683 N N . ALA A 1 93 ? 0.196 4.450 -11.168 1.00 95.00 93 ALA A N 1
ATOM 684 C CA . ALA A 1 93 ? 0.925 3.289 -11.681 1.00 95.00 93 ALA A CA 1
ATOM 685 C C . ALA A 1 93 ? 0.049 2.041 -11.893 1.00 95.00 93 ALA A C 1
ATOM 687 O O . ALA A 1 93 ? 0.378 1.178 -12.717 1.00 95.00 93 ALA A O 1
ATOM 688 N N . SER A 1 94 ? -1.033 1.907 -11.122 1.00 95.12 94 SER A N 1
ATOM 689 C CA . SER A 1 94 ? -1.948 0.764 -11.200 1.00 95.12 94 SER A CA 1
ATOM 690 C C . SER A 1 94 ? -3.188 1.019 -12.054 1.00 95.12 94 SER A C 1
ATOM 692 O O . SER A 1 94 ? -3.824 0.053 -12.466 1.00 95.12 94 SER A O 1
ATOM 694 N N . GLY A 1 95 ? -3.547 2.285 -12.299 1.00 95.50 95 GLY A N 1
ATOM 695 C CA . GLY A 1 95 ? -4.812 2.663 -12.934 1.00 95.50 95 GLY A CA 1
ATOM 696 C C . GLY A 1 95 ? -6.046 2.437 -12.049 1.00 95.50 95 GLY A C 1
ATOM 697 O O . GLY A 1 95 ? -7.170 2.587 -12.517 1.00 95.50 95 GLY A O 1
ATOM 698 N N . ASN A 1 96 ? -5.865 2.072 -10.775 1.00 95.00 96 ASN A N 1
ATOM 699 C CA . ASN A 1 96 ? -6.953 1.811 -9.838 1.00 95.00 96 ASN A CA 1
ATOM 700 C C . ASN A 1 96 ? -7.068 2.954 -8.818 1.00 95.00 96 ASN A C 1
ATOM 702 O O . ASN A 1 96 ? -6.146 3.220 -8.048 1.00 95.00 96 ASN A O 1
ATOM 706 N N . ALA A 1 97 ? -8.229 3.612 -8.782 1.00 96.00 97 ALA A N 1
ATOM 707 C CA . ALA A 1 97 ? -8.507 4.714 -7.859 1.00 96.00 97 ALA A CA 1
ATOM 708 C C . ALA A 1 97 ? -8.721 4.262 -6.399 1.00 96.00 97 ALA A C 1
ATOM 710 O O . ALA A 1 97 ? -8.607 5.075 -5.481 1.00 96.00 97 ALA A O 1
ATOM 711 N N . LYS A 1 98 ? -9.004 2.974 -6.162 1.00 97.06 98 LYS A N 1
ATOM 712 C CA . LYS A 1 98 ? -9.315 2.401 -4.841 1.00 97.06 98 LYS A CA 1
ATOM 713 C C . LYS A 1 98 ? -8.048 2.057 -4.050 1.00 97.06 98 LYS A C 1
ATOM 715 O O . LYS A 1 98 ? -7.880 0.938 -3.571 1.00 97.06 98 LYS A O 1
ATOM 720 N N . VAL A 1 99 ? -7.143 3.024 -3.943 1.00 98.00 99 VAL A N 1
ATOM 721 C CA . VAL A 1 99 ? -5.933 2.960 -3.112 1.00 98.00 99 VAL A CA 1
ATOM 722 C C . VAL A 1 99 ? -5.995 4.101 -2.109 1.00 98.00 99 VAL A C 1
ATOM 724 O O . VAL A 1 99 ? -6.234 5.234 -2.519 1.00 98.00 99 VAL A O 1
ATOM 727 N N . TYR A 1 100 ? -5.783 3.832 -0.824 1.00 97.12 100 TYR A N 1
ATOM 728 C CA . TYR A 1 100 ? -5.927 4.817 0.249 1.00 97.12 100 TYR A CA 1
ATOM 729 C C . TYR A 1 100 ? -4.777 4.721 1.247 1.00 97.12 100 TYR A C 1
ATOM 731 O O . TYR A 1 100 ? -4.423 3.627 1.682 1.00 97.12 100 TYR A O 1
ATOM 739 N N . PHE A 1 101 ? -4.231 5.856 1.672 1.00 97.38 101 PHE A N 1
ATOM 740 C CA . PHE A 1 101 ? -3.314 5.912 2.798 1.00 97.38 101 PHE A CA 1
ATOM 741 C C . PHE A 1 101 ? -4.060 6.073 4.122 1.00 97.38 101 PHE A C 1
ATOM 743 O O . PHE A 1 101 ? -5.050 6.807 4.238 1.00 97.38 101 PHE A O 1
ATOM 750 N N . ARG A 1 102 ? -3.567 5.389 5.152 1.00 96.12 102 ARG A N 1
ATOM 751 C CA . ARG A 1 102 ? -4.020 5.536 6.533 1.00 96.12 102 ARG A CA 1
ATOM 752 C C . ARG A 1 102 ? -2.823 5.567 7.472 1.00 96.12 102 ARG A C 1
ATOM 754 O O . ARG A 1 102 ? -1.933 4.723 7.393 1.00 96.12 102 ARG A O 1
ATOM 761 N N . TYR A 1 103 ? -2.830 6.530 8.389 1.00 95.75 103 TYR A N 1
ATOM 762 C CA . TYR A 1 103 ? -1.833 6.574 9.448 1.00 95.75 103 TYR A CA 1
ATOM 763 C C . TYR A 1 103 ? -1.956 5.331 10.334 1.00 95.75 103 TYR A C 1
ATOM 765 O O . TYR A 1 103 ? -3.053 4.991 10.785 1.00 95.75 103 TYR A O 1
ATOM 773 N N . LEU A 1 104 ? -0.825 4.681 10.589 1.00 96.81 104 LEU A N 1
ATOM 774 C CA . LEU A 1 104 ? -0.709 3.556 11.504 1.00 96.81 104 LEU A CA 1
ATOM 775 C C . LEU A 1 104 ? 0.682 3.552 12.129 1.00 96.81 104 LEU A C 1
ATOM 777 O O . LEU A 1 104 ? 1.688 3.451 11.420 1.00 96.81 104 LEU A O 1
ATOM 781 N N . ASP A 1 105 ? 0.719 3.598 13.457 1.00 96.31 105 ASP A N 1
ATOM 782 C CA . ASP A 1 105 ? 1.919 3.334 14.235 1.00 96.31 105 ASP A CA 1
ATOM 783 C C . ASP A 1 105 ? 1.826 1.972 14.921 1.00 96.31 105 ASP A C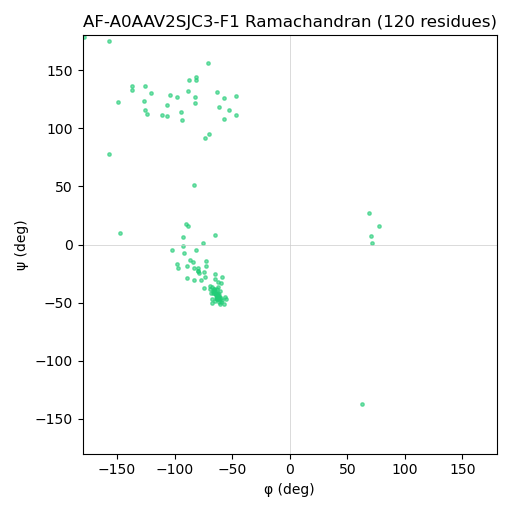 1
ATOM 785 O O . ASP A 1 105 ? 1.048 1.771 15.850 1.00 96.31 105 ASP A O 1
ATOM 789 N N . LEU A 1 106 ? 2.648 1.032 14.455 1.00 95.69 106 LEU A N 1
ATOM 790 C CA . LEU A 1 106 ? 2.701 -0.328 14.985 1.00 95.69 106 LEU A CA 1
ATOM 791 C C . LEU A 1 106 ? 3.361 -0.411 16.371 1.00 95.69 106 LEU A C 1
ATOM 793 O O . LEU A 1 106 ? 3.192 -1.422 17.045 1.00 95.69 106 LEU A O 1
ATOM 797 N N . ASN A 1 107 ? 4.054 0.640 16.825 1.00 96.88 107 ASN A N 1
ATOM 798 C CA . ASN A 1 107 ? 4.597 0.701 18.185 1.00 96.88 107 ASN A CA 1
ATOM 799 C C . ASN A 1 107 ? 3.547 1.116 19.231 1.00 96.88 107 ASN A C 1
ATOM 801 O O . ASN A 1 107 ? 3.844 1.119 20.423 1.00 96.88 107 ASN A O 1
ATOM 805 N N . SER A 1 108 ? 2.323 1.466 18.819 1.00 97.44 108 SER A N 1
ATOM 806 C CA . SER A 1 108 ? 1.255 1.907 19.718 1.00 97.44 108 SER A CA 1
ATOM 807 C C . SER A 1 108 ? 0.002 1.051 19.554 1.00 97.44 108 SER A C 1
ATOM 809 O O . SER A 1 108 ? -0.707 1.139 18.550 1.00 97.44 108 SER A O 1
ATOM 811 N N . LEU A 1 109 ? -0.343 0.271 20.584 1.00 97.38 109 LEU A N 1
ATOM 812 C CA . LEU A 1 109 ? -1.588 -0.511 20.601 1.00 97.38 109 LEU A CA 1
ATOM 813 C C . LEU A 1 109 ? -2.832 0.375 20.471 1.00 97.38 109 LEU A C 1
ATOM 815 O O . LEU A 1 109 ? -3.814 -0.029 19.850 1.00 97.38 109 LEU A O 1
ATOM 819 N N . THR A 1 110 ? -2.790 1.596 21.009 1.00 97.38 110 THR A N 1
ATOM 820 C CA . THR A 1 110 ? -3.862 2.583 20.841 1.00 97.38 110 THR A CA 1
ATOM 821 C C . THR A 1 110 ? -4.020 2.973 19.372 1.00 97.38 110 THR A C 1
ATOM 823 O O . THR A 1 110 ? -5.141 2.990 18.864 1.00 97.38 110 THR A O 1
ATOM 826 N N . SER A 1 111 ? -2.909 3.214 18.662 1.00 96.62 111 SER A N 1
ATOM 827 C CA . SER A 1 111 ? -2.934 3.501 17.222 1.00 96.62 111 SER A CA 1
ATOM 828 C C . SER A 1 111 ? -3.476 2.319 16.418 1.00 96.62 111 SER A C 1
ATOM 830 O O . SER A 1 111 ? -4.352 2.518 15.576 1.00 96.62 111 SER A O 1
ATOM 832 N N . ILE A 1 112 ? -3.031 1.095 16.720 1.00 96.38 112 ILE A N 1
ATOM 833 C CA . ILE A 1 112 ? -3.502 -0.129 16.055 1.00 96.38 112 ILE A CA 1
ATOM 834 C C . ILE A 1 112 ? -5.015 -0.304 16.239 1.00 96.38 112 ILE A C 1
ATOM 836 O O . ILE A 1 112 ? -5.735 -0.499 15.262 1.00 96.38 112 ILE A O 1
ATOM 840 N N . ARG A 1 113 ? -5.526 -0.184 17.471 1.00 96.81 113 ARG A N 1
ATOM 841 C CA . ARG A 1 113 ? -6.967 -0.313 17.755 1.00 96.81 113 ARG A CA 1
ATOM 842 C C . ARG A 1 113 ? -7.788 0.758 17.041 1.00 96.81 113 ARG A C 1
ATOM 844 O O . ARG A 1 113 ? -8.813 0.440 16.443 1.00 96.81 113 ARG A O 1
ATOM 851 N N . ALA A 1 114 ? -7.328 2.010 17.059 1.00 95.31 114 ALA A N 1
ATOM 852 C CA . ALA A 1 114 ? -7.994 3.106 16.358 1.00 95.31 114 ALA A CA 1
ATOM 853 C C . ALA A 1 114 ? -8.012 2.895 14.834 1.00 95.31 114 ALA A C 1
ATOM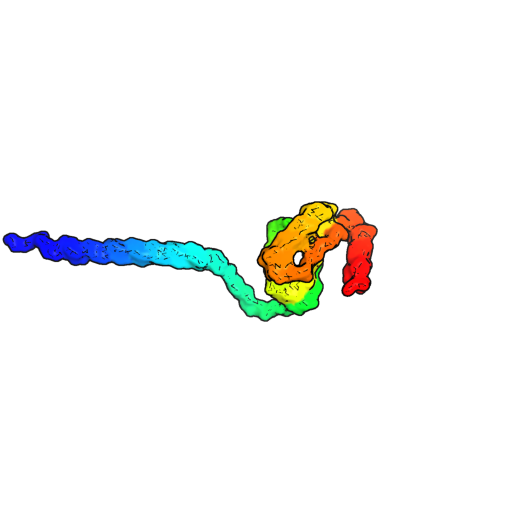 855 O O . ALA A 1 114 ? -9.007 3.199 14.178 1.00 95.31 114 ALA A O 1
ATOM 856 N N . PHE A 1 115 ? -6.928 2.360 14.271 1.00 95.44 115 PHE A N 1
ATOM 857 C CA . PHE A 1 115 ? -6.834 2.014 12.857 1.00 95.44 115 PHE A CA 1
ATOM 858 C C . PHE A 1 115 ? -7.814 0.900 12.471 1.00 95.44 115 PHE A C 1
ATOM 860 O O . PHE A 1 115 ? -8.563 1.063 11.510 1.00 95.44 115 PHE A O 1
ATOM 867 N N . VAL A 1 116 ? -7.851 -0.195 13.238 1.00 95.00 116 VAL A N 1
ATOM 868 C CA . VAL A 1 116 ? -8.767 -1.321 12.987 1.00 95.00 116 VAL A CA 1
ATOM 869 C C . VAL A 1 116 ? -10.222 -0.868 13.077 1.00 95.00 116 VAL A C 1
ATOM 871 O O . VAL A 1 116 ? -10.993 -1.163 12.171 1.00 95.00 116 VAL A O 1
ATOM 874 N N . LYS A 1 117 ? -10.577 -0.079 14.100 1.00 95.25 117 LYS A N 1
ATOM 875 C CA . LYS A 1 117 ? -11.931 0.473 14.252 1.00 95.25 117 LYS A CA 1
ATOM 876 C C . LYS A 1 117 ? -12.369 1.268 13.015 1.00 95.25 117 LYS A C 1
ATOM 878 O O . LYS A 1 117 ? -13.443 1.031 12.475 1.00 95.25 117 LYS A O 1
ATOM 883 N N . LYS A 1 118 ? -11.497 2.146 12.506 1.00 92.69 118 LYS A N 1
ATOM 884 C CA . LYS A 1 118 ? -11.764 2.936 11.291 1.00 92.69 118 LYS A CA 1
ATOM 885 C C . LYS A 1 118 ? -11.895 2.095 10.019 1.00 92.69 118 LYS A C 1
ATOM 887 O O . LYS A 1 118 ? -12.491 2.572 9.061 1.00 92.69 118 LYS A O 1
ATOM 892 N N . LEU A 1 119 ? -11.294 0.905 9.970 1.00 90.44 119 LEU A N 1
ATOM 893 C CA . LEU A 1 119 ? -11.416 -0.008 8.831 1.00 90.44 119 LEU A CA 1
ATOM 894 C C . LEU A 1 119 ? -12.682 -0.865 8.885 1.00 90.44 119 LEU A C 1
ATOM 896 O O . LEU A 1 119 ? -13.171 -1.244 7.833 1.00 90.44 119 LEU A O 1
ATOM 900 N N . SER A 1 120 ? -13.183 -1.204 10.075 1.00 86.69 120 SER A N 1
ATOM 901 C CA . SER A 1 120 ? -14.398 -2.018 10.226 1.00 86.69 120 SER A CA 1
ATOM 902 C C . SER A 1 120 ? -15.697 -1.234 10.036 1.00 86.69 120 SER A C 1
ATOM 904 O O . SER A 1 120 ? -16.741 -1.836 9.819 1.00 86.69 120 SER A O 1
ATOM 906 N N . GLU A 1 121 ? -15.645 0.091 10.172 1.00 79.19 121 GLU A N 1
ATOM 907 C CA . GLU A 1 121 ? -16.815 0.980 10.123 1.00 79.19 121 GLU A CA 1
ATOM 908 C C . GLU A 1 121 ? -17.113 1.545 8.718 1.00 79.19 121 GLU A C 1
ATOM 910 O O . GLU A 1 121 ? -18.077 2.292 8.566 1.00 79.19 121 GLU A O 1
ATOM 915 N N . GLY A 1 122 ? -16.303 1.227 7.702 1.00 58.34 122 GLY A N 1
ATOM 916 C CA . GLY A 1 122 ? -16.456 1.716 6.323 1.00 58.34 122 GLY A CA 1
ATOM 917 C C . GLY A 1 122 ? -16.446 0.596 5.299 1.00 58.34 122 GLY A C 1
ATOM 918 O O . GLY A 1 122 ? -17.018 0.822 4.211 1.00 58.34 122 GLY A O 1
#

Sequence (122 aa):
MASGLNVWLAGLSGGLVLTILAAVVLLRWRNRDRAVPCRCKSRVQGKVVVITGATRGIGYTLACNLARNGAIIYIAGRNSELGQAAERSLRAASGNAKVYFRYLDLNSLTSIRAFVKKLSEG

Solvent-accessible surface area (backbone atoms only — not comparable to full-atom values): 6902 Å² total; per-residue (Å²): 142,88,82,76,75,67,63,68,68,62,56,60,57,56,57,52,52,51,51,51,52,50,49,50,51,50,51,49,58,70,49,67,75,58,69,79,77,75,85,64,83,68,87,38,52,76,34,80,44,80,37,69,62,29,61,49,72,67,37,27,54,50,50,28,54,44,26,56,44,46,21,34,36,36,36,30,35,74,55,61,69,57,31,50,53,30,30,56,51,39,25,68,76,27,74,30,80,54,45,40,60,44,74,37,42,90,91,33,71,67,41,45,52,56,44,51,53,62,60,75,76,109

Foldseek 3Di:
DDDPPVVVVVVVVVVVVVVVVVVVVVVCVVCVPVDPPPPDPLPQAAAEDEFEPCLDDPNVVVLLVSQLSRHQYEYEEADPVSQVVSQVVSCVSNVHNNYYYDYADPVDPVRVVVVVVVVVVD

InterPro domains:
  IPR002347 Short-chain dehydrogenase/reductase SDR [PF00106] (47-120)
  IPR036291 NAD(P)-binding domain superfamily [SSF51735] (42-119)

Nearest PDB structures (foldseek):
  6jhb-assembly1_B-2  TM=8.938E-01  e=7.232E-06  Microcystis aeruginosa FACHB-905 = DIANCHI905
  3lf2-assembly1_A  TM=9.058E-01  e=1.616E-05  Pseudomonas aeruginosa PAO1
  6jh7-assembly1_B-2  TM=9.075E-01  e=2.112E-05  Microcystis aeruginosa FACHB-905 = DIANCHI905
  6jh7-assembly1_A-2  TM=9.092E-01  e=2.415E-05  Microcystis aeruginosa FACHB-905 = DIANCHI905
  2z1n-assembly1_A  TM=9.071E-01  e=1.474E-04  Aeropyrum pernix K1

Radius of gyration: 26.28 Å; Cα contacts (8 Å, |Δi|>4): 138; chains: 1; bounding box: 60×32×84 Å